Protein AF-A0A7C7QJ96-F1 (afdb_monomer)

Secondary structure (DSSP, 8-state):
-TTHHHHHHHHHHHHHHHHHHTSTTTS---TTEEEEEEEEEETTEEEEEEEEEETTEEEEEEEEES---BSTTHHHHHHHHHTTSBGGGHHHHHHHHHTSTT-B-TT--HHHHHHHH--TT-

Mean predicted aligned error: 9.48 Å

Foldseek 3Di:
DPPVVVVVVVVVVVVVVCVLVVDCVNVCPPPQKDWAWDWFQFQQWIWIWTFIAHPQATAQIDIDTDGDKPPPCLRVVLRVQRHGGRLVCNLVSQVVSVVDPGIDTPRDDSVRVCRRSDPPVD

Sequence (122 aa):
MQQRDKDEALQIKMDELKTLMMNDSWLYIRAGTKIVHEVHKARGGLIRADFEVREGRLGRVCLSGDFFYFPGKAVTRLESRLEGRPTEEAPTVLTQFYSEEGIEIPGIKVDDWMKVLDVRGR

pLDDT: mean 86.69, std 13.31, range [46.06, 97.5]

Structure (mmCIF, N/CA/C/O backbone):
data_AF-A0A7C7QJ96-F1
#
_entry.id   AF-A0A7C7QJ96-F1
#
loop_
_atom_site.group_PDB
_atom_site.id
_atom_site.type_symbol
_atom_site.label_atom_id
_atom_site.label_alt_id
_atom_site.label_comp_id
_atom_site.label_asym_id
_atom_site.label_entity_id
_atom_site.label_seq_id
_atom_site.pdbx_PDB_ins_code
_atom_site.Cartn_x
_atom_site.Cartn_y
_atom_site.Cartn_z
_atom_site.occupancy
_atom_site.B_iso_or_equiv
_atom_site.auth_seq_id
_atom_site.auth_comp_id
_atom_site.auth_asym_id
_atom_site.auth_atom_id
_atom_site.pdbx_PDB_model_num
ATOM 1 N N . MET A 1 1 ? 22.624 -25.664 -37.579 1.00 57.38 1 MET A N 1
ATOM 2 C CA . MET A 1 1 ? 22.781 -24.260 -38.021 1.00 57.38 1 MET A CA 1
ATOM 3 C C . MET A 1 1 ? 21.784 -23.314 -37.339 1.00 57.38 1 MET A C 1
ATOM 5 O O . MET A 1 1 ? 22.209 -22.266 -36.903 1.00 57.38 1 MET A O 1
ATOM 9 N N . GLN A 1 2 ? 20.524 -23.711 -37.100 1.00 59.56 2 GLN A N 1
ATOM 10 C CA . GLN A 1 2 ? 19.443 -22.816 -36.623 1.00 59.56 2 GLN A CA 1
ATOM 11 C C . GLN A 1 2 ? 19.524 -22.237 -35.187 1.00 59.56 2 GLN A C 1
ATOM 13 O O . GLN A 1 2 ? 18.740 -21.345 -34.877 1.00 59.56 2 GLN A O 1
ATOM 18 N N . GLN A 1 3 ? 20.381 -22.745 -34.292 1.00 57.19 3 GLN A N 1
ATOM 19 C CA . GLN A 1 3 ? 20.437 -22.267 -32.896 1.00 57.19 3 GLN A CA 1
ATOM 20 C C . GLN A 1 3 ? 21.376 -21.059 -32.732 1.00 57.19 3 GLN A C 1
ATOM 22 O O . GLN A 1 3 ? 21.006 -20.088 -32.087 1.00 57.19 3 GLN A O 1
ATOM 27 N N . ARG A 1 4 ? 22.546 -21.081 -33.388 1.00 60.06 4 ARG A N 1
ATOM 28 C CA . ARG A 1 4 ? 23.545 -19.998 -33.315 1.00 60.06 4 ARG A CA 1
ATOM 29 C C . ARG A 1 4 ? 23.028 -18.681 -33.894 1.00 60.06 4 ARG A C 1
ATOM 31 O O . ARG A 1 4 ? 23.217 -17.643 -33.278 1.00 60.06 4 ARG A O 1
ATOM 38 N N . ASP A 1 5 ? 22.295 -18.746 -35.004 1.00 68.12 5 ASP A N 1
ATOM 39 C CA . ASP A 1 5 ? 21.723 -17.555 -35.646 1.00 68.12 5 ASP A CA 1
ATOM 40 C C . ASP A 1 5 ? 20.665 -16.868 -34.758 1.00 68.12 5 ASP A C 1
ATOM 42 O O . ASP A 1 5 ? 20.506 -15.649 -34.789 1.00 68.12 5 ASP A O 1
ATOM 46 N N . LYS A 1 6 ? 19.940 -17.641 -33.934 1.00 68.75 6 LYS A N 1
ATOM 47 C CA . LYS A 1 6 ? 18.968 -17.099 -32.969 1.00 68.75 6 LYS A CA 1
ATOM 48 C C . LYS A 1 6 ? 19.658 -16.457 -31.770 1.00 68.75 6 LYS A C 1
ATOM 50 O O . LYS A 1 6 ? 19.178 -15.434 -31.290 1.00 68.75 6 LYS A O 1
ATOM 55 N N . ASP A 1 7 ? 20.766 -17.038 -31.319 1.00 79.00 7 ASP A N 1
ATOM 56 C CA . ASP A 1 7 ? 21.560 -16.501 -30.214 1.00 79.00 7 ASP A CA 1
ATOM 57 C C . ASP A 1 7 ? 22.227 -15.173 -30.620 1.00 79.00 7 ASP A C 1
ATOM 59 O O . ASP A 1 7 ? 22.203 -14.214 -29.852 1.00 79.00 7 ASP A O 1
ATOM 63 N N . GLU A 1 8 ? 22.721 -15.064 -31.858 1.00 82.56 8 GLU A N 1
ATOM 64 C CA . GLU A 1 8 ? 23.252 -13.807 -32.405 1.00 82.56 8 GLU A CA 1
ATOM 65 C C . GLU A 1 8 ? 22.169 -12.734 -32.555 1.00 82.56 8 GLU A C 1
ATOM 67 O O . GLU A 1 8 ? 22.361 -11.595 -32.130 1.00 82.56 8 GLU A O 1
ATOM 72 N N . ALA A 1 9 ? 20.998 -13.091 -33.092 1.00 83.62 9 ALA A N 1
ATOM 73 C CA . ALA A 1 9 ? 19.878 -12.158 -33.206 1.00 83.62 9 ALA A CA 1
ATOM 74 C C . ALA A 1 9 ? 19.393 -11.660 -31.832 1.00 83.62 9 ALA A C 1
ATOM 76 O O . ALA A 1 9 ? 19.041 -10.486 -31.680 1.00 83.62 9 ALA A O 1
ATOM 77 N N . LEU A 1 10 ? 19.395 -12.535 -30.821 1.00 83.62 10 LEU A N 1
ATOM 78 C CA . LEU A 1 10 ? 19.050 -12.173 -29.450 1.00 83.62 10 LEU A CA 1
ATOM 79 C C . LEU A 1 10 ? 20.088 -11.216 -28.859 1.00 83.62 10 LEU A C 1
ATOM 81 O O . LEU A 1 10 ? 19.708 -10.207 -28.269 1.00 83.62 10 LEU A O 1
ATOM 85 N N . GLN A 1 11 ? 21.376 -11.491 -29.068 1.00 84.19 11 GLN A N 1
ATOM 86 C CA . GLN A 1 11 ? 22.463 -10.653 -28.573 1.00 84.19 11 GLN A CA 1
ATOM 87 C C . GLN A 1 11 ? 22.408 -9.243 -29.174 1.00 84.19 11 GLN A C 1
ATOM 89 O O . GLN A 1 11 ? 22.477 -8.261 -28.438 1.00 84.19 11 GLN A O 1
ATOM 94 N N . ILE A 1 12 ? 22.160 -9.139 -30.484 1.00 89.81 12 ILE A N 1
ATOM 95 C CA . ILE A 1 12 ? 21.959 -7.857 -31.175 1.00 89.81 12 ILE A CA 1
ATOM 96 C C . ILE A 1 12 ? 20.783 -7.094 -30.554 1.00 89.81 12 ILE A C 1
ATOM 98 O O . ILE A 1 12 ? 20.901 -5.909 -30.245 1.00 89.81 12 ILE A O 1
ATOM 102 N N . LYS A 1 13 ? 19.657 -7.774 -30.303 1.00 84.94 13 LYS A N 1
ATOM 103 C CA . LYS A 1 13 ? 18.481 -7.131 -29.704 1.00 84.94 13 LYS A CA 1
ATOM 104 C C . LYS A 1 13 ? 18.731 -6.670 -28.269 1.00 84.94 13 LYS A C 1
ATOM 106 O O . LYS A 1 13 ? 18.238 -5.614 -27.875 1.00 84.94 13 LYS A O 1
ATOM 111 N N . MET A 1 14 ? 19.483 -7.447 -27.491 1.00 85.25 14 MET A N 1
ATOM 112 C CA . MET A 1 14 ? 19.872 -7.084 -26.129 1.00 85.25 14 MET A CA 1
ATOM 113 C C . MET A 1 14 ? 20.789 -5.862 -26.118 1.00 85.25 14 M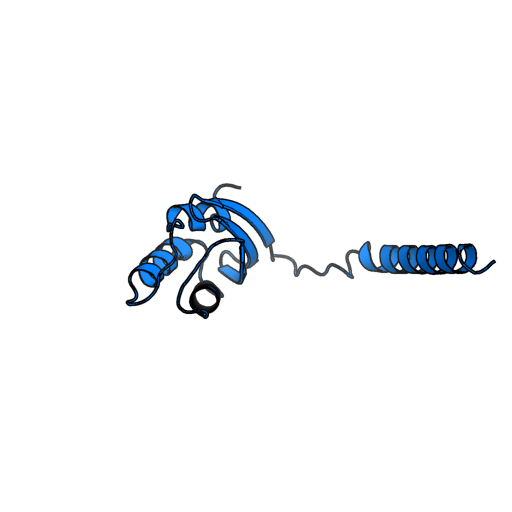ET A C 1
ATOM 115 O O . MET A 1 14 ? 20.589 -4.982 -25.284 1.00 85.25 14 MET A O 1
ATOM 119 N N . ASP A 1 15 ? 21.734 -5.761 -27.053 1.00 86.94 15 ASP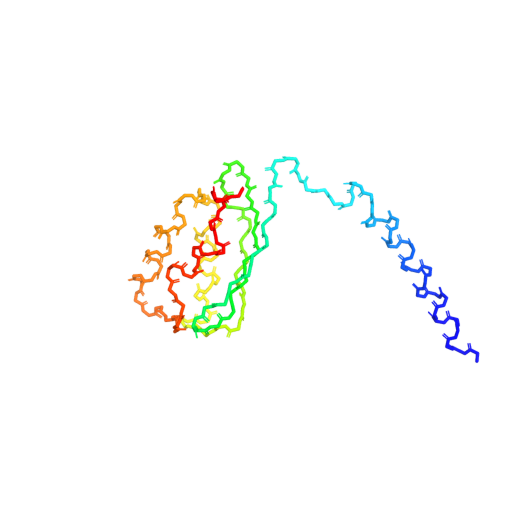 A N 1
ATOM 120 C CA . ASP A 1 15 ? 22.632 -4.609 -27.154 1.00 86.94 15 ASP A CA 1
ATOM 121 C C . ASP A 1 15 ? 21.895 -3.342 -27.619 1.00 86.94 15 ASP A C 1
ATOM 123 O O . ASP A 1 15 ? 22.072 -2.278 -27.024 1.00 86.94 15 ASP A O 1
ATOM 127 N N . GLU A 1 16 ? 20.980 -3.455 -28.588 1.00 85.31 16 GLU A N 1
ATOM 128 C CA . GLU A 1 16 ? 20.086 -2.356 -28.984 1.00 85.31 16 GLU A CA 1
ATOM 129 C C . GLU A 1 16 ? 19.244 -1.851 -27.802 1.00 85.31 16 GLU A C 1
ATOM 131 O O . GLU A 1 16 ? 19.162 -0.646 -27.542 1.00 85.31 16 GLU A O 1
ATOM 136 N N . LEU A 1 17 ? 18.622 -2.778 -27.064 1.00 81.88 17 LEU A N 1
ATOM 137 C CA . LEU A 1 17 ? 17.820 -2.454 -25.888 1.00 81.88 17 LEU A CA 1
ATOM 138 C C . LEU A 1 17 ? 18.673 -1.858 -24.779 1.00 81.88 17 LEU A C 1
ATOM 140 O O . LEU A 1 17 ? 18.224 -0.925 -24.130 1.00 81.88 17 LEU A O 1
ATOM 144 N N . LYS A 1 18 ? 19.901 -2.332 -24.577 1.00 79.88 18 LYS A N 1
ATOM 145 C CA . LYS A 1 18 ? 20.829 -1.780 -23.591 1.00 79.88 18 LYS A CA 1
ATOM 146 C C . LYS A 1 18 ? 21.156 -0.321 -23.895 1.00 79.88 18 LYS A C 1
ATOM 148 O O . LYS A 1 18 ? 21.118 0.506 -22.992 1.00 79.88 18 LYS A O 1
ATOM 153 N N . THR A 1 19 ? 21.424 0.028 -25.151 1.00 78.38 19 THR A N 1
ATOM 154 C CA . THR A 1 19 ? 21.689 1.422 -25.538 1.00 78.38 19 THR A CA 1
ATOM 155 C C . THR A 1 19 ? 20.473 2.319 -25.320 1.00 78.38 19 THR A C 1
ATOM 157 O O . THR A 1 19 ? 20.618 3.451 -24.859 1.00 78.38 19 THR A O 1
ATOM 160 N N . LEU A 1 20 ? 19.271 1.809 -25.594 1.00 72.81 20 LEU A N 1
ATOM 161 C CA . LEU A 1 20 ? 18.028 2.520 -25.303 1.00 72.81 20 LEU A CA 1
ATOM 162 C C . LEU A 1 20 ? 17.803 2.645 -23.789 1.00 72.81 20 LEU A C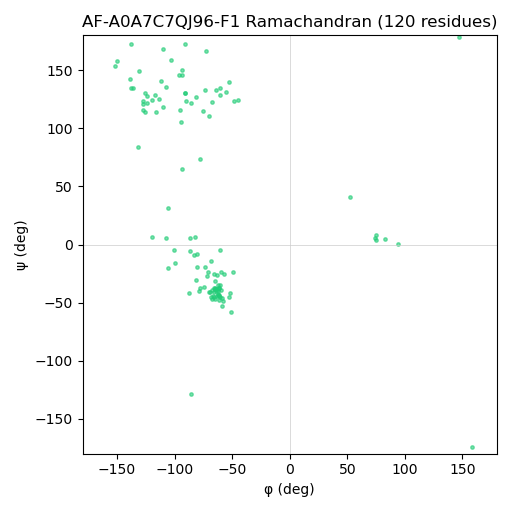 1
ATOM 164 O O . LEU A 1 20 ? 17.544 3.739 -23.311 1.00 72.81 20 LEU A O 1
ATOM 168 N N . MET A 1 21 ? 17.964 1.555 -23.034 1.00 69.56 21 MET A N 1
ATOM 169 C CA . MET A 1 21 ? 17.640 1.419 -21.608 1.00 69.56 21 MET A CA 1
ATOM 170 C C . MET A 1 21 ? 18.757 1.857 -20.643 1.00 69.56 21 MET A C 1
ATOM 172 O O . MET A 1 21 ? 18.648 1.677 -19.431 1.00 69.56 21 MET A O 1
ATOM 176 N N . MET A 1 22 ? 19.854 2.417 -21.142 1.00 68.75 22 MET A N 1
ATOM 177 C CA . MET A 1 22 ? 20.927 2.976 -20.306 1.00 68.75 22 MET A CA 1
ATOM 178 C C . MET A 1 22 ? 21.151 4.471 -20.553 1.00 68.75 22 MET A C 1
ATOM 180 O O . MET A 1 22 ? 22.081 5.045 -19.998 1.00 68.75 22 MET A O 1
ATOM 184 N N . ASN A 1 23 ? 20.307 5.116 -21.363 1.00 67.94 23 ASN A N 1
ATOM 185 C CA . ASN A 1 23 ? 20.324 6.566 -21.547 1.00 67.94 23 ASN A CA 1
ATOM 186 C C . ASN A 1 23 ? 19.377 7.247 -20.543 1.00 67.94 23 ASN A C 1
ATOM 188 O O . ASN A 1 23 ? 18.204 6.896 -20.494 1.00 67.94 23 ASN A O 1
ATOM 192 N N . ASP A 1 24 ? 19.824 8.279 -19.826 1.00 54.16 24 ASP A N 1
ATOM 193 C CA . ASP A 1 24 ? 18.998 9.081 -18.899 1.00 54.16 24 ASP A CA 1
ATOM 194 C C . ASP A 1 24 ? 17.662 9.569 -19.503 1.00 54.16 24 ASP A C 1
ATOM 196 O O . ASP A 1 24 ? 16.690 9.802 -18.790 1.00 54.16 24 ASP A O 1
ATOM 200 N N . SER A 1 25 ? 17.582 9.676 -20.833 1.00 54.69 25 SER A N 1
ATOM 201 C CA . SER A 1 25 ? 16.359 10.050 -21.558 1.00 54.69 25 SER A CA 1
ATOM 202 C C . SER A 1 25 ? 15.273 8.959 -21.576 1.00 54.69 25 SER A C 1
ATOM 204 O O . SER A 1 25 ? 14.096 9.287 -21.712 1.00 54.69 25 SER A O 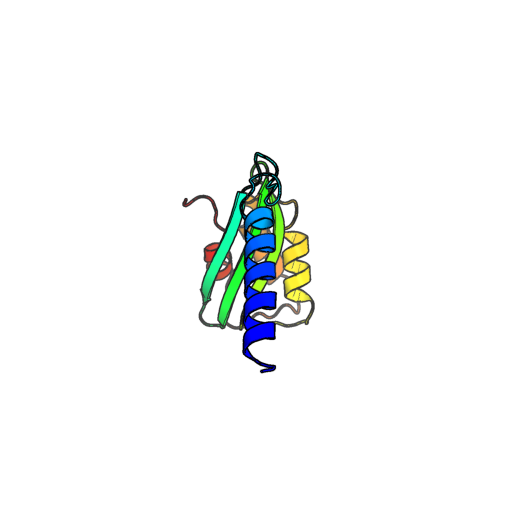1
ATOM 206 N N . TRP A 1 26 ? 15.636 7.674 -21.472 1.00 57.72 26 TRP A N 1
ATOM 207 C CA . TRP A 1 26 ? 14.680 6.551 -21.465 1.00 57.72 26 TRP A CA 1
ATOM 208 C C . TRP A 1 26 ? 14.026 6.387 -20.093 1.00 57.72 26 TRP A C 1
ATOM 210 O O . TRP A 1 26 ? 12.823 6.150 -19.993 1.00 57.72 26 TRP A O 1
ATOM 220 N N . LEU A 1 27 ? 14.823 6.556 -19.034 1.00 53.91 27 LEU A N 1
ATOM 221 C CA . LEU A 1 27 ? 14.376 6.531 -17.651 1.00 53.91 27 LEU A CA 1
ATOM 222 C C . LEU A 1 27 ? 14.078 7.964 -17.221 1.00 53.91 27 LEU A C 1
ATOM 224 O O . LEU A 1 27 ? 14.737 8.532 -16.354 1.00 53.91 27 LEU A O 1
ATOM 228 N N . TYR A 1 28 ? 13.067 8.563 -17.847 1.00 52.28 28 TYR A N 1
ATOM 229 C CA . TYR A 1 28 ? 12.642 9.912 -17.503 1.00 52.28 28 TYR A CA 1
ATOM 230 C C . TYR A 1 28 ? 11.800 9.893 -16.221 1.00 52.28 28 TYR A C 1
ATOM 232 O O . TYR A 1 28 ? 10.576 10.046 -16.235 1.00 52.28 28 TYR A O 1
ATOM 240 N N . ILE A 1 29 ? 12.453 9.695 -15.077 1.00 58.03 29 ILE A N 1
ATOM 241 C CA . ILE A 1 29 ? 11.848 10.029 -13.791 1.00 58.03 29 ILE A CA 1
ATOM 242 C C . ILE A 1 29 ? 11.803 11.556 -13.752 1.00 58.03 29 ILE A C 1
ATOM 244 O O . ILE A 1 29 ? 12.844 12.207 -13.698 1.00 58.03 29 ILE A O 1
ATOM 248 N N . ARG A 1 30 ? 10.601 12.148 -13.830 1.00 59.59 30 ARG A N 1
ATOM 249 C CA . ARG A 1 30 ? 10.439 13.606 -13.691 1.00 59.59 30 ARG A CA 1
ATOM 250 C C . ARG A 1 30 ? 11.213 14.064 -12.456 1.00 59.59 30 ARG A C 1
ATOM 252 O O . ARG A 1 30 ? 10.941 13.553 -11.366 1.00 59.59 30 ARG A O 1
ATOM 259 N N . ALA A 1 31 ? 12.140 15.008 -12.630 1.00 60.62 31 ALA A N 1
ATOM 260 C CA . ALA A 1 31 ? 12.911 15.589 -11.535 1.00 60.62 31 ALA A CA 1
ATOM 261 C C . ALA A 1 31 ? 11.974 15.931 -10.359 1.00 60.62 31 ALA A C 1
ATOM 263 O O . ALA A 1 31 ? 10.953 16.589 -10.554 1.00 60.62 31 ALA A O 1
ATOM 264 N N . GLY A 1 32 ? 12.271 15.402 -9.168 1.00 68.00 32 GLY A N 1
ATOM 265 C CA . GLY A 1 32 ? 11.422 15.542 -7.975 1.00 68.00 32 GLY A CA 1
ATOM 266 C C . GLY A 1 32 ? 10.422 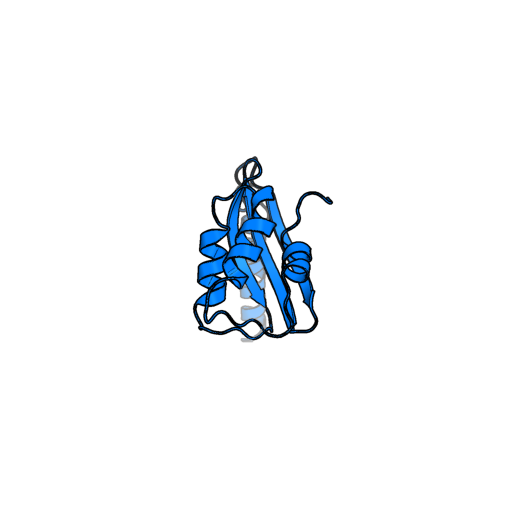14.403 -7.717 1.00 68.00 32 GLY A C 1
ATOM 267 O O . GLY A 1 32 ? 9.703 14.452 -6.721 1.00 68.00 32 GLY A O 1
ATOM 268 N N . THR A 1 33 ? 10.378 13.365 -8.560 1.00 80.44 33 THR A N 1
ATOM 269 C CA . THR A 1 33 ? 9.624 12.129 -8.282 1.00 80.44 33 THR A CA 1
ATOM 270 C C . THR A 1 33 ? 10.549 11.074 -7.679 1.00 80.44 33 THR A C 1
ATOM 272 O O . THR A 1 33 ? 11.461 10.602 -8.350 1.00 80.44 33 THR A O 1
ATOM 275 N N . LYS A 1 34 ? 10.308 10.666 -6.432 1.00 84.44 34 LYS A N 1
ATOM 276 C CA . LYS A 1 34 ? 10.962 9.501 -5.816 1.00 84.44 34 LYS A CA 1
ATOM 277 C C . LYS A 1 34 ? 10.111 8.267 -6.106 1.00 84.44 34 LYS A C 1
ATOM 279 O O . LYS A 1 34 ? 8.932 8.262 -5.775 1.00 84.44 34 LYS A O 1
ATOM 284 N N . ILE A 1 35 ? 10.681 7.239 -6.726 1.00 87.75 35 ILE A N 1
ATOM 285 C CA . ILE A 1 35 ? 10.028 5.928 -6.843 1.00 87.75 35 ILE A CA 1
ATOM 286 C C . ILE A 1 35 ? 10.459 5.091 -5.641 1.00 87.75 35 ILE A C 1
ATOM 288 O O . ILE A 1 35 ? 11.647 5.024 -5.329 1.00 87.75 35 ILE A O 1
ATOM 292 N N . VAL A 1 36 ? 9.495 4.493 -4.952 1.00 89.56 36 VAL A N 1
ATOM 293 C CA . VAL A 1 36 ? 9.695 3.669 -3.763 1.00 89.56 36 VAL A CA 1
ATOM 294 C C . VAL A 1 36 ? 9.233 2.253 -4.076 1.00 89.56 36 VAL A C 1
ATOM 296 O O . VAL A 1 36 ? 8.122 2.054 -4.563 1.00 89.56 36 VAL A O 1
ATOM 299 N N . HIS A 1 37 ? 10.107 1.289 -3.797 1.00 92.81 37 HIS A N 1
ATOM 300 C CA . HIS A 1 37 ? 9.836 -0.138 -3.896 1.00 92.81 37 HIS A CA 1
ATOM 301 C C . HIS A 1 37 ? 10.166 -0.776 -2.553 1.00 92.81 37 HIS A C 1
ATOM 303 O O . HIS A 1 37 ? 11.329 -0.800 -2.157 1.00 92.81 37 HIS A O 1
ATOM 309 N N . GLU A 1 38 ? 9.159 -1.290 -1.858 1.00 93.06 38 GLU A N 1
ATOM 310 C CA . GLU A 1 38 ? 9.325 -1.908 -0.546 1.00 93.06 38 GLU A CA 1
ATOM 311 C C . GLU A 1 38 ? 8.642 -3.257 -0.468 1.00 93.06 38 GLU A C 1
ATOM 313 O O . GLU A 1 38 ? 7.606 -3.499 -1.090 1.00 93.06 38 GLU A O 1
ATOM 318 N N . VAL A 1 39 ? 9.221 -4.129 0.351 1.00 94.56 39 VAL A N 1
ATOM 319 C CA . VAL A 1 39 ? 8.700 -5.463 0.608 1.00 94.56 39 VAL A CA 1
ATOM 320 C C . VAL A 1 39 ? 8.775 -5.744 2.104 1.00 94.56 39 VAL A C 1
ATOM 322 O O . VAL A 1 39 ? 9.801 -5.509 2.738 1.00 94.56 39 VAL A O 1
ATOM 325 N N . HIS A 1 40 ? 7.699 -6.284 2.668 1.00 96.44 40 HIS A N 1
ATOM 326 C CA . HIS A 1 40 ? 7.608 -6.656 4.079 1.00 96.44 40 HIS A CA 1
ATOM 327 C C . HIS A 1 40 ? 6.919 -8.010 4.235 1.00 96.44 40 HIS A C 1
ATOM 329 O O . HIS A 1 40 ? 5.886 -8.259 3.615 1.00 96.44 40 HIS A O 1
ATOM 335 N N . LYS A 1 41 ? 7.464 -8.897 5.076 1.00 97.12 41 LYS A N 1
ATOM 336 C CA . LYS A 1 41 ? 6.817 -10.173 5.416 1.00 97.12 41 LYS A CA 1
ATOM 337 C C . LYS A 1 41 ? 6.020 -10.002 6.706 1.00 97.12 41 LYS A C 1
ATOM 339 O O . LYS A 1 41 ? 6.583 -9.961 7.797 1.00 97.12 41 LYS A O 1
ATOM 344 N N . ALA A 1 42 ? 4.705 -9.933 6.564 1.00 96.75 42 ALA A N 1
ATOM 345 C CA . ALA A 1 42 ? 3.757 -9.940 7.663 1.00 96.75 42 ALA A CA 1
ATOM 346 C C . ALA A 1 42 ? 3.320 -11.374 7.999 1.00 96.75 42 ALA A C 1
ATOM 348 O O . ALA A 1 42 ? 3.612 -12.336 7.281 1.00 96.75 42 ALA A O 1
ATOM 349 N N . ARG A 1 43 ? 2.566 -11.528 9.092 1.00 95.56 43 ARG A N 1
ATOM 350 C CA . ARG A 1 43 ? 2.037 -12.837 9.510 1.00 95.56 43 ARG A CA 1
ATOM 351 C C . ARG A 1 43 ? 1.077 -13.436 8.475 1.00 95.56 43 ARG A C 1
ATOM 353 O O . ARG A 1 43 ? 1.032 -14.653 8.333 1.00 95.56 43 ARG A O 1
ATOM 360 N N . GLY A 1 44 ? 0.306 -12.592 7.791 1.00 93.94 44 GLY A N 1
ATOM 361 C CA . GLY A 1 44 ? -0.681 -12.985 6.781 1.00 93.94 44 GLY A CA 1
ATOM 362 C C . GLY A 1 44 ? -0.130 -13.157 5.366 1.00 93.94 44 GLY A C 1
ATOM 363 O O . GLY A 1 44 ? -0.878 -13.579 4.492 1.00 93.94 44 GLY A O 1
ATOM 364 N N . GLY A 1 45 ? 1.144 -12.827 5.131 1.00 95.94 45 GLY A N 1
ATOM 365 C CA . GLY A 1 45 ? 1.753 -12.868 3.804 1.00 95.94 45 GLY A CA 1
ATOM 366 C C . GLY A 1 45 ? 2.823 -11.797 3.587 1.00 95.94 45 GLY A C 1
ATOM 367 O O . GLY A 1 45 ? 3.146 -10.998 4.461 1.00 95.94 45 GLY A O 1
ATOM 368 N N . LEU A 1 46 ? 3.415 -11.821 2.405 1.00 97.38 46 LEU A N 1
ATOM 369 C CA . LEU A 1 46 ? 4.349 -10.871 1.838 1.00 97.38 46 LEU A CA 1
ATOM 370 C C . LEU A 1 46 ? 3.549 -9.709 1.270 1.00 97.38 46 LEU A C 1
ATOM 372 O O . LEU A 1 46 ? 2.667 -9.925 0.447 1.00 97.38 46 LEU A O 1
ATOM 376 N N . ILE A 1 47 ? 3.901 -8.501 1.672 1.00 97.50 47 ILE A N 1
ATOM 377 C CA . ILE A 1 47 ? 3.378 -7.250 1.147 1.00 97.50 47 ILE A CA 1
ATOM 378 C C . ILE A 1 47 ? 4.479 -6.622 0.307 1.00 97.50 47 ILE A C 1
ATOM 380 O O . ILE A 1 47 ? 5.628 -6.557 0.738 1.00 97.50 47 ILE A O 1
ATOM 384 N N . ARG A 1 48 ? 4.122 -6.130 -0.869 1.00 97.12 48 ARG A N 1
ATOM 385 C CA . ARG A 1 48 ? 4.972 -5.347 -1.750 1.00 97.12 48 ARG A CA 1
ATOM 386 C C . ARG A 1 48 ? 4.261 -4.042 -2.077 1.00 97.12 48 ARG A C 1
ATOM 388 O O . ARG A 1 48 ? 3.102 -4.065 -2.484 1.00 97.12 48 ARG A O 1
ATOM 395 N N . ALA A 1 49 ? 4.961 -2.928 -1.916 1.00 96.38 49 ALA A N 1
ATOM 396 C CA . ALA A 1 49 ? 4.477 -1.605 -2.272 1.00 96.38 49 ALA A CA 1
ATOM 397 C C . ALA A 1 49 ? 5.394 -0.981 -3.323 1.00 96.38 49 ALA A C 1
ATOM 399 O O . ALA A 1 49 ? 6.596 -0.840 -3.109 1.00 96.38 49 ALA A O 1
ATOM 400 N N . ASP A 1 50 ? 4.798 -0.594 -4.441 1.00 95.06 50 ASP A N 1
ATOM 401 C CA . ASP A 1 50 ? 5.413 0.177 -5.511 1.00 95.06 50 ASP A CA 1
ATOM 402 C C . ASP A 1 50 ? 4.684 1.511 -5.601 1.00 95.06 50 ASP A C 1
ATOM 404 O O . ASP A 1 50 ? 3.498 1.539 -5.939 1.00 95.06 50 ASP A O 1
ATOM 408 N N . PHE A 1 51 ? 5.350 2.622 -5.295 1.00 94.12 51 PHE A N 1
ATOM 409 C CA . PHE A 1 51 ? 4.692 3.920 -5.380 1.00 94.12 51 PHE A CA 1
ATOM 410 C C . PHE A 1 51 ? 5.613 5.082 -5.709 1.00 94.12 51 PHE A C 1
ATOM 412 O O . PHE A 1 51 ? 6.822 5.055 -5.501 1.00 94.12 51 PHE A O 1
ATOM 419 N N . GLU A 1 52 ? 5.007 6.139 -6.233 1.00 92.69 52 GLU A N 1
ATOM 420 C CA . GLU A 1 52 ? 5.679 7.407 -6.482 1.00 92.69 52 GLU A CA 1
ATOM 421 C C . GLU A 1 52 ? 5.489 8.342 -5.282 1.00 92.69 52 GLU A C 1
ATOM 423 O O . GLU A 1 52 ? 4.424 8.372 -4.670 1.00 92.69 52 GLU A O 1
ATOM 428 N N . VAL A 1 53 ? 6.484 9.169 -4.979 1.00 90.94 53 VAL A N 1
ATOM 429 C CA . VAL A 1 53 ? 6.365 10.297 -4.055 1.00 90.94 53 VAL A CA 1
ATOM 430 C C . VAL A 1 53 ? 6.779 11.563 -4.786 1.00 90.94 53 VAL A C 1
ATOM 432 O O . VAL A 1 53 ? 7.899 11.662 -5.288 1.00 90.94 53 VAL A O 1
ATOM 435 N N . ARG A 1 54 ? 5.871 12.536 -4.845 1.00 89.62 54 ARG A N 1
ATOM 436 C CA . ARG A 1 54 ? 6.089 13.857 -5.448 1.00 89.62 54 ARG A CA 1
ATOM 437 C C . ARG A 1 54 ? 5.698 14.911 -4.430 1.00 89.62 54 ARG A C 1
ATOM 439 O O . ARG A 1 54 ? 4.565 14.895 -3.964 1.00 89.62 54 ARG A O 1
ATOM 446 N N . GLU A 1 55 ? 6.636 15.779 -4.055 1.00 87.88 55 GLU A N 1
ATOM 447 C CA . GLU A 1 55 ? 6.381 16.875 -3.100 1.00 87.88 55 GLU A CA 1
ATOM 448 C C . GLU A 1 55 ? 5.724 16.390 -1.786 1.00 87.88 55 GLU A C 1
ATOM 450 O O . GLU A 1 55 ? 4.788 16.992 -1.270 1.00 87.88 55 GLU A O 1
ATOM 455 N N . GLY A 1 56 ? 6.172 15.238 -1.265 1.00 88.00 56 GLY A N 1
ATOM 456 C CA . GLY A 1 56 ? 5.630 14.641 -0.034 1.00 88.00 56 GLY A CA 1
ATOM 457 C C . GLY A 1 56 ? 4.260 13.966 -0.182 1.00 88.00 56 GLY A C 1
ATOM 458 O O . GLY A 1 56 ? 3.667 13.556 0.814 1.00 88.00 56 GLY A O 1
ATOM 459 N N . ARG A 1 57 ? 3.745 13.822 -1.407 1.00 93.06 57 ARG A N 1
ATOM 460 C CA . ARG A 1 57 ? 2.457 13.184 -1.707 1.00 93.06 57 ARG A CA 1
ATOM 461 C C . ARG A 1 57 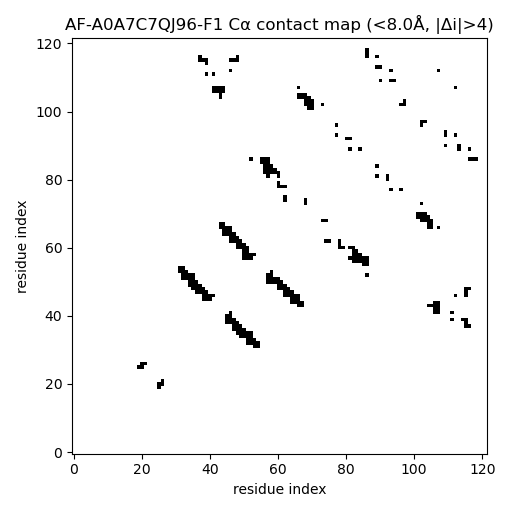? 2.658 11.868 -2.442 1.00 93.06 57 ARG A C 1
ATOM 463 O O . ARG A 1 57 ? 3.520 11.771 -3.314 1.00 93.06 57 ARG A O 1
ATOM 470 N N . LEU A 1 58 ? 1.844 10.876 -2.102 1.00 93.62 58 LEU A N 1
ATOM 471 C CA . LEU A 1 58 ? 1.770 9.593 -2.789 1.00 93.62 58 LEU A CA 1
ATOM 472 C C . LEU A 1 58 ? 1.201 9.826 -4.194 1.00 93.62 58 LEU A C 1
ATOM 474 O O . LEU A 1 58 ? 0.134 10.412 -4.349 1.00 93.62 58 LEU A O 1
ATOM 478 N N . GLY A 1 59 ? 1.944 9.435 -5.222 1.00 93.69 59 GLY A N 1
ATOM 479 C CA . GLY A 1 59 ? 1.505 9.441 -6.613 1.00 93.69 59 GLY A CA 1
ATOM 480 C C . GLY A 1 59 ? 0.764 8.150 -6.926 1.00 93.69 59 GLY A C 1
ATOM 481 O O . GLY A 1 59 ? -0.148 7.789 -6.192 1.00 93.69 59 GLY A O 1
ATOM 482 N N . ARG A 1 60 ? 1.158 7.453 -7.998 1.00 94.56 60 ARG A N 1
ATOM 483 C CA . ARG A 1 60 ? 0.624 6.114 -8.282 1.00 94.56 60 ARG A CA 1
ATOM 484 C C . ARG A 1 60 ? 1.030 5.151 -7.167 1.00 94.56 60 ARG A C 1
ATOM 486 O O . ARG A 1 60 ? 2.210 5.133 -6.824 1.00 94.56 60 ARG A O 1
ATOM 493 N N . VAL A 1 61 ? 0.094 4.362 -6.645 1.00 96.62 61 VAL A N 1
ATOM 494 C CA . VAL A 1 61 ? 0.337 3.368 -5.587 1.00 96.62 61 VAL A CA 1
ATOM 495 C C . VAL A 1 61 ? -0.115 1.995 -6.073 1.00 96.62 61 VAL A C 1
ATOM 497 O O . VAL A 1 61 ? -1.244 1.830 -6.517 1.00 96.62 61 VAL A O 1
ATOM 500 N N . CYS A 1 62 ? 0.764 1.004 -5.975 1.00 97.12 62 CYS A N 1
ATOM 501 C CA . CYS A 1 62 ? 0.486 -0.391 -6.287 1.00 97.12 62 CYS A CA 1
ATOM 502 C C . CYS A 1 62 ? 0.894 -1.255 -5.090 1.00 97.12 62 CYS A C 1
ATOM 504 O O . CYS A 1 62 ? 2.064 -1.314 -4.708 1.00 97.12 62 CYS A O 1
ATOM 506 N N . LEU A 1 63 ? -0.091 -1.901 -4.478 1.00 96.75 63 LEU A N 1
ATOM 507 C CA . LEU A 1 63 ? 0.031 -2.798 -3.343 1.00 96.75 63 LEU A CA 1
ATOM 508 C C . LEU A 1 63 ? -0.250 -4.218 -3.831 1.00 96.75 63 LEU A C 1
ATOM 510 O O . LEU A 1 63 ? -1.333 -4.551 -4.304 1.00 96.75 63 LEU A O 1
ATOM 514 N N . SER A 1 64 ? 0.741 -5.086 -3.705 1.00 95.44 64 SER A N 1
ATOM 515 C CA . SER A 1 64 ? 0.674 -6.470 -4.172 1.00 95.44 64 SER A CA 1
ATOM 516 C C . SER A 1 64 ? 1.295 -7.411 -3.149 1.00 95.44 64 SER A C 1
ATOM 518 O O . SER A 1 64 ? 1.852 -6.966 -2.147 1.00 95.44 64 SER A O 1
ATOM 520 N N . GLY A 1 65 ? 1.175 -8.722 -3.349 1.00 94.69 65 GLY A N 1
ATOM 521 C CA . GLY A 1 65 ? 1.683 -9.675 -2.372 1.00 94.69 65 GLY A CA 1
ATOM 522 C C . GLY A 1 65 ? 1.048 -11.055 -2.435 1.00 94.69 65 GLY A C 1
ATOM 523 O O . GLY A 1 65 ? 0.230 -11.330 -3.310 1.00 94.69 65 GLY A O 1
ATOM 524 N N . ASP A 1 66 ? 1.424 -11.901 -1.475 1.00 95.94 66 ASP A N 1
ATOM 525 C CA . ASP A 1 66 ? 0.891 -13.261 -1.285 1.00 95.94 66 ASP A CA 1
ATOM 526 C C . ASP A 1 66 ? -0.074 -13.367 -0.082 1.00 95.94 66 ASP A C 1
ATOM 528 O O . ASP A 1 66 ? -0.165 -14.406 0.567 1.00 95.94 66 ASP A O 1
ATOM 532 N N . PHE A 1 67 ? -0.806 -12.290 0.225 1.00 94.75 67 PHE A N 1
ATOM 533 C CA . PHE A 1 67 ? -1.802 -12.244 1.302 1.00 94.75 67 PHE A CA 1
ATOM 534 C C . PHE A 1 67 ? -3.239 -12.327 0.769 1.00 94.75 67 PHE A C 1
ATOM 536 O O . PHE A 1 67 ? -3.529 -12.004 -0.384 1.00 94.75 67 PHE A O 1
ATOM 543 N N . PHE A 1 68 ? -4.161 -12.731 1.640 1.00 94.62 68 PHE A N 1
ATOM 544 C CA . PHE A 1 68 ? -5.583 -12.830 1.321 1.00 94.62 68 PHE A CA 1
ATOM 545 C C . PHE A 1 68 ? -6.337 -11.576 1.757 1.00 94.62 68 PHE A C 1
ATOM 547 O O . PHE A 1 68 ? -6.022 -10.974 2.784 1.00 94.62 68 PHE A O 1
ATOM 554 N N . TYR A 1 69 ? -7.360 -11.203 0.991 1.00 94.31 69 TYR A N 1
ATOM 555 C CA . TYR A 1 69 ? -8.271 -10.124 1.348 1.00 94.31 69 TYR A CA 1
ATOM 556 C C . TYR A 1 69 ? -9.660 -10.327 0.742 1.00 94.31 69 TYR A C 1
ATOM 558 O O . TYR A 1 69 ? -9.820 -10.943 -0.314 1.00 94.31 69 TYR A O 1
ATOM 566 N N . PHE A 1 70 ? -10.663 -9.758 1.397 1.00 92.44 70 PHE A N 1
ATOM 567 C CA . PHE A 1 70 ? -12.037 -9.699 0.923 1.00 92.44 70 PHE A CA 1
ATOM 568 C C . PHE A 1 70 ? -12.622 -8.309 1.218 1.00 92.44 70 PHE A C 1
ATOM 570 O O . PHE A 1 70 ? -12.307 -7.735 2.261 1.00 92.44 70 PHE A O 1
ATOM 577 N N . PRO A 1 71 ? -13.447 -7.733 0.322 1.00 93.81 71 PRO A N 1
ATOM 578 C CA . PRO A 1 71 ? -13.812 -8.204 -1.019 1.00 93.81 71 PRO A CA 1
ATOM 579 C C . PRO A 1 71 ? -12.663 -8.052 -2.030 1.00 93.81 71 PRO A C 1
ATOM 581 O O . PRO A 1 71 ? -11.723 -7.299 -1.803 1.00 93.81 71 PRO A O 1
ATOM 584 N N . GLY A 1 72 ? -12.755 -8.691 -3.202 1.00 91.12 72 GLY A N 1
ATOM 585 C CA . GLY A 1 72 ? -11.681 -8.705 -4.219 1.00 91.12 72 GLY A CA 1
ATOM 586 C C . GLY A 1 72 ? -11.252 -7.341 -4.794 1.00 91.12 72 GLY A C 1
ATOM 587 O O . GLY A 1 72 ? -10.298 -7.278 -5.556 1.00 91.12 72 GLY A O 1
ATOM 588 N N . LYS A 1 73 ? -11.924 -6.241 -4.428 1.00 92.69 73 LYS A N 1
ATOM 589 C CA . LYS A 1 73 ? -11.534 -4.858 -4.769 1.00 92.69 73 LYS A CA 1
ATOM 590 C C . LYS A 1 73 ? -10.982 -4.068 -3.576 1.00 92.69 73 LYS A C 1
ATOM 592 O O . LYS A 1 73 ? -10.778 -2.864 -3.700 1.00 92.69 73 LYS A O 1
ATOM 597 N N . ALA A 1 74 ? -10.794 -4.701 -2.417 1.00 94.31 74 ALA A N 1
ATOM 598 C CA . ALA A 1 74 ? -10.367 -4.037 -1.188 1.00 94.31 74 ALA A CA 1
ATOM 599 C C . ALA A 1 74 ? -9.018 -3.333 -1.380 1.00 94.31 74 ALA A C 1
ATOM 601 O O . ALA A 1 74 ? -8.928 -2.127 -1.167 1.00 94.31 74 ALA A O 1
ATOM 602 N N . VAL A 1 75 ? -8.006 -4.053 -1.872 1.00 94.81 75 VAL A N 1
ATOM 603 C CA . VAL A 1 75 ? -6.664 -3.490 -2.086 1.00 94.81 75 VAL A CA 1
ATOM 604 C C . VAL A 1 75 ? -6.685 -2.369 -3.123 1.00 94.81 75 VAL A C 1
ATOM 606 O O . VAL A 1 75 ? -6.175 -1.293 -2.843 1.00 94.81 75 VAL A O 1
ATOM 609 N N . THR A 1 76 ? -7.382 -2.542 -4.249 1.00 95.44 76 THR A N 1
ATOM 610 C CA . THR A 1 76 ? -7.515 -1.470 -5.251 1.00 95.44 76 THR A CA 1
ATOM 611 C C . THR A 1 76 ? -8.211 -0.224 -4.699 1.00 95.44 76 THR A C 1
ATOM 613 O O . THR A 1 76 ? -7.823 0.899 -5.007 1.00 95.44 76 THR A O 1
ATOM 616 N N . ARG A 1 77 ? -9.223 -0.385 -3.833 1.00 95.81 77 ARG A N 1
ATOM 617 C CA . ARG A 1 77 ? -9.843 0.754 -3.132 1.00 95.81 77 ARG A CA 1
ATOM 618 C C . ARG A 1 77 ? -8.866 1.431 -2.174 1.00 95.81 77 ARG A C 1
ATOM 620 O O . ARG A 1 77 ? -8.915 2.652 -2.053 1.00 95.81 77 ARG A O 1
ATOM 627 N N . LEU A 1 78 ? -8.022 0.663 -1.483 1.00 96.19 78 LEU A N 1
ATOM 628 C CA . LEU A 1 78 ? -6.994 1.206 -0.600 1.00 96.19 78 LEU A CA 1
ATOM 629 C C . LEU A 1 78 ? -5.947 1.999 -1.392 1.00 96.19 78 LEU A C 1
ATOM 631 O O . LEU A 1 78 ? -5.664 3.135 -1.022 1.00 96.19 78 LEU A O 1
ATOM 635 N N . GLU A 1 79 ? -5.443 1.451 -2.500 1.00 97.38 79 GLU A N 1
ATOM 636 C CA . GLU A 1 79 ? -4.534 2.141 -3.426 1.00 97.38 79 GLU A CA 1
ATOM 637 C C . GLU A 1 79 ? -5.118 3.496 -3.832 1.00 97.38 79 GLU A C 1
ATOM 639 O O . GLU A 1 79 ? -4.546 4.528 -3.495 1.00 97.38 79 GLU A O 1
ATOM 644 N N . SER A 1 80 ? -6.322 3.519 -4.419 1.00 97.00 80 SER A N 1
ATOM 645 C CA . SER A 1 80 ? -6.967 4.762 -4.870 1.00 97.00 80 SER A CA 1
ATOM 646 C C . SER A 1 80 ? -7.208 5.791 -3.759 1.00 97.00 80 SER A C 1
ATOM 648 O O . SER A 1 80 ? -7.361 6.975 -4.044 1.00 97.00 80 SER A O 1
ATOM 650 N N . ARG A 1 81 ? -7.288 5.369 -2.491 1.00 96.38 81 ARG A N 1
ATOM 651 C CA . ARG A 1 81 ? -7.423 6.286 -1.347 1.00 96.38 81 ARG A CA 1
ATOM 652 C C . ARG A 1 81 ? -6.103 6.890 -0.905 1.00 96.38 81 ARG A C 1
ATOM 654 O O . ARG A 1 81 ? -6.110 7.992 -0.361 1.00 96.38 81 ARG A O 1
ATOM 661 N N . LEU A 1 82 ? -5.015 6.149 -1.081 1.00 96.88 82 LEU A N 1
ATOM 662 C CA . LEU A 1 82 ? -3.660 6.595 -0.787 1.00 96.88 82 LEU A CA 1
ATOM 663 C C . LEU A 1 82 ? -3.140 7.520 -1.890 1.00 96.88 82 LEU A C 1
ATOM 665 O O . LEU A 1 82 ? -2.471 8.506 -1.585 1.00 96.88 82 LEU A O 1
ATOM 669 N N . GLU A 1 83 ? -3.468 7.240 -3.152 1.00 96.81 83 GLU A N 1
ATOM 670 C CA . GLU A 1 83 ? -3.067 8.076 -4.285 1.00 96.81 83 GLU A CA 1
ATOM 671 C C . GLU A 1 83 ? -3.523 9.534 -4.101 1.00 96.81 83 GLU A C 1
ATOM 673 O O . GLU A 1 83 ? -4.665 9.843 -3.760 1.00 96.81 83 GLU A O 1
ATOM 678 N N . GLY A 1 84 ? -2.597 10.465 -4.313 1.00 94.88 84 GLY A N 1
ATOM 679 C CA . GLY A 1 84 ? -2.816 11.896 -4.142 1.00 94.88 84 GLY A CA 1
ATOM 680 C C . GLY A 1 84 ? -2.881 12.370 -2.689 1.00 94.88 84 GLY A C 1
ATOM 681 O O . GLY A 1 84 ? -3.163 13.550 -2.473 1.00 94.88 84 GLY A O 1
ATOM 682 N N . ARG A 1 85 ? -2.629 11.528 -1.682 1.00 96.06 85 ARG A N 1
ATOM 683 C CA . ARG A 1 85 ? -2.564 11.957 -0.274 1.00 96.06 85 ARG A CA 1
ATOM 684 C C . ARG A 1 85 ? -1.138 12.293 0.156 1.00 96.06 85 ARG A C 1
ATOM 686 O O . ARG A 1 85 ? -0.193 11.708 -0.371 1.00 96.06 85 ARG A O 1
ATOM 693 N N . PRO A 1 86 ? -0.945 13.220 1.110 1.00 94.56 86 PRO A N 1
ATOM 694 C CA . PRO A 1 86 ? 0.329 13.344 1.808 1.00 94.56 86 PRO A CA 1
ATOM 695 C C . PRO A 1 86 ? 0.747 11.991 2.387 1.00 94.56 86 PRO A C 1
ATOM 697 O O . PRO A 1 86 ? -0.086 11.266 2.934 1.00 94.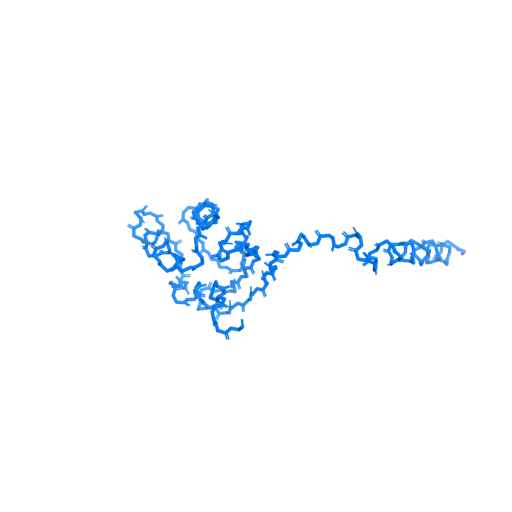56 86 PRO A O 1
ATOM 700 N N . THR A 1 87 ? 2.033 11.656 2.308 1.00 92.25 87 THR A N 1
ATOM 701 C CA . THR A 1 87 ? 2.574 10.411 2.886 1.00 92.25 87 THR A CA 1
ATOM 702 C C . THR A 1 87 ? 2.289 10.315 4.386 1.00 92.25 87 THR A C 1
ATOM 704 O O . THR A 1 87 ? 2.163 9.225 4.941 1.00 92.25 87 THR A O 1
ATOM 707 N N . GLU A 1 88 ? 2.119 11.461 5.043 1.00 92.94 88 GLU A N 1
ATOM 708 C CA . GLU A 1 88 ? 1.801 11.551 6.461 1.00 92.94 88 GLU A CA 1
ATOM 709 C C . GLU A 1 88 ? 0.382 11.116 6.826 1.00 92.94 88 GLU A C 1
ATOM 711 O O . GLU A 1 88 ? 0.163 10.690 7.958 1.00 92.94 88 GLU A O 1
ATOM 716 N N . GLU A 1 89 ? -0.556 11.172 5.876 1.00 95.44 89 GLU A N 1
ATOM 717 C CA . GLU A 1 89 ? -1.950 10.757 6.071 1.00 95.44 89 GLU A CA 1
ATOM 718 C C . GLU A 1 89 ? -2.144 9.240 5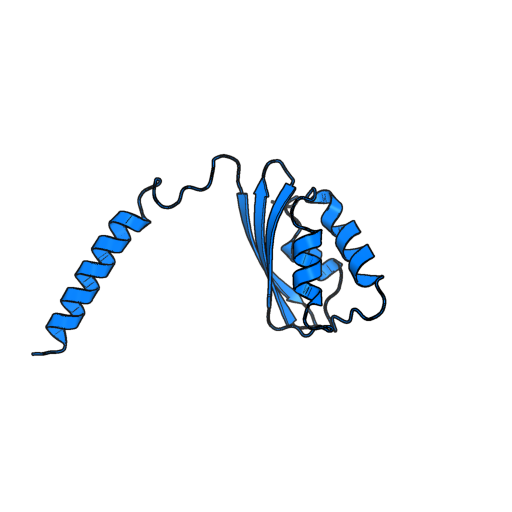.905 1.00 95.44 89 GLU A C 1
ATOM 720 O O . GLU A 1 89 ? -3.211 8.723 6.241 1.00 95.44 89 GLU A O 1
ATOM 725 N N . ALA A 1 90 ? -1.131 8.502 5.432 1.00 94.81 90 ALA A N 1
ATOM 726 C CA . ALA A 1 90 ? -1.229 7.058 5.205 1.00 94.81 90 ALA A CA 1
ATOM 727 C C . ALA A 1 90 ? -1.738 6.262 6.432 1.00 94.81 90 ALA A C 1
ATOM 729 O O . ALA A 1 90 ? -2.661 5.463 6.254 1.00 94.81 90 ALA A O 1
ATOM 730 N N . PRO A 1 91 ? -1.264 6.496 7.679 1.00 94.94 91 PRO A N 1
ATOM 731 C CA . PRO A 1 91 ? -1.794 5.810 8.863 1.00 94.94 91 PRO A CA 1
ATOM 732 C C . PRO A 1 91 ? -3.289 6.066 9.089 1.00 94.94 91 PRO A C 1
ATOM 734 O O . PRO A 1 91 ? -4.034 5.158 9.467 1.00 94.94 91 PRO A O 1
ATOM 737 N N . THR A 1 92 ? -3.746 7.298 8.843 1.00 96.12 92 THR A N 1
ATOM 738 C CA . THR A 1 92 ? -5.152 7.689 8.996 1.00 96.12 92 THR A CA 1
ATOM 739 C C . THR A 1 92 ? -6.017 7.016 7.938 1.00 96.12 92 THR A C 1
ATOM 741 O O . THR A 1 92 ? -7.055 6.451 8.278 1.00 96.12 92 THR A O 1
ATOM 744 N N . VAL A 1 93 ? -5.570 7.010 6.678 1.00 96.44 93 VAL A N 1
ATOM 745 C CA . VAL A 1 93 ? -6.264 6.332 5.571 1.00 96.44 93 VAL A CA 1
ATOM 746 C C . VAL A 1 93 ? -6.375 4.831 5.835 1.00 96.44 93 VAL A C 1
ATOM 748 O O . VAL A 1 93 ? -7.456 4.265 5.678 1.00 96.44 93 VAL A O 1
ATOM 751 N N . LEU A 1 94 ? -5.292 4.192 6.288 1.00 95.94 94 LEU A N 1
ATOM 752 C CA . LEU A 1 94 ? -5.286 2.773 6.652 1.00 95.94 94 LEU A CA 1
ATOM 753 C C . LEU A 1 94 ? -6.257 2.488 7.798 1.00 95.94 94 LEU A C 1
ATOM 755 O O . LEU A 1 94 ? -7.069 1.574 7.705 1.00 95.94 94 LEU A O 1
ATOM 759 N N . THR A 1 95 ? -6.226 3.291 8.860 1.00 95.25 95 THR A N 1
ATOM 760 C CA . THR A 1 95 ? -7.122 3.103 10.010 1.00 95.25 95 THR A CA 1
ATOM 761 C C . THR A 1 95 ? -8.590 3.235 9.604 1.00 95.25 95 THR A C 1
ATOM 763 O O . THR A 1 95 ? -9.410 2.398 9.974 1.00 95.25 95 THR A O 1
ATOM 766 N N . GLN A 1 96 ? -8.921 4.237 8.783 1.00 95.31 96 GLN A N 1
ATOM 767 C CA . GLN A 1 96 ? -10.271 4.404 8.241 1.00 95.31 96 GLN A CA 1
ATOM 768 C C . GLN A 1 96 ? -10.676 3.224 7.356 1.00 95.31 96 GLN A C 1
ATOM 770 O O . GLN A 1 96 ? -11.794 2.731 7.465 1.00 95.31 96 GLN A O 1
ATOM 775 N N . PHE A 1 97 ? -9.767 2.739 6.512 1.00 94.94 97 PHE A N 1
ATOM 776 C CA . PHE A 1 97 ? -10.014 1.599 5.636 1.00 94.94 97 PHE A CA 1
ATOM 777 C C . PHE A 1 97 ? -10.321 0.306 6.409 1.00 94.94 97 PHE A C 1
ATOM 779 O O . PHE A 1 97 ? -11.237 -0.419 6.035 1.00 94.94 97 PHE A O 1
ATOM 786 N N . TYR A 1 98 ? -9.618 0.047 7.514 1.00 92.12 98 TYR A N 1
ATOM 787 C CA . TYR A 1 98 ? -9.896 -1.101 8.388 1.00 92.12 98 TYR A CA 1
ATOM 788 C C . TYR A 1 98 ? -11.163 -0.932 9.239 1.00 92.12 98 TYR A C 1
ATOM 790 O O . TYR A 1 98 ? -11.691 -1.923 9.733 1.00 92.12 98 TYR A O 1
ATOM 798 N N . SER A 1 99 ? -11.650 0.299 9.427 1.00 92.25 99 SER A N 1
ATOM 799 C CA . SER A 1 99 ? -12.917 0.555 10.126 1.00 92.25 99 SER A CA 1
ATOM 800 C C . SER A 1 99 ? -14.155 0.347 9.247 1.00 92.25 99 SER A C 1
ATOM 802 O O . SER A 1 99 ? -15.274 0.396 9.750 1.00 92.25 99 SER A O 1
ATOM 804 N N . GLU A 1 100 ? -13.974 0.127 7.941 1.00 91.44 100 GLU A N 1
ATOM 805 C CA . GLU A 1 100 ? -15.087 -0.133 7.033 1.00 91.44 100 GLU A CA 1
ATOM 806 C C . GLU A 1 100 ? -15.655 -1.536 7.223 1.00 91.44 100 GLU A C 1
ATOM 808 O O . GLU A 1 100 ? -14.925 -2.529 7.229 1.00 91.44 100 GLU A O 1
ATOM 813 N N . GLU A 1 101 ? -16.980 -1.623 7.311 1.00 85.44 101 GLU A N 1
ATOM 814 C CA . GLU A 1 101 ? -17.663 -2.907 7.399 1.00 85.44 101 GLU A CA 1
ATOM 815 C C . GLU A 1 101 ? -17.385 -3.775 6.162 1.00 85.44 101 GLU A C 1
ATOM 817 O O . GLU A 1 101 ? -17.457 -3.322 5.017 1.00 85.44 101 GLU A O 1
ATOM 822 N N . GLY A 1 102 ? -17.078 -5.052 6.405 1.00 87.12 102 GLY A N 1
ATOM 823 C CA . GLY A 1 102 ? -16.877 -6.055 5.358 1.00 87.12 102 GLY A CA 1
ATOM 824 C C . GLY A 1 102 ? -15.488 -6.074 4.717 1.00 87.12 102 GLY A C 1
ATOM 825 O O . GLY A 1 102 ? -15.287 -6.840 3.775 1.00 87.12 102 GLY A O 1
ATOM 826 N N . ILE A 1 103 ? -14.533 -5.268 5.199 1.00 92.62 103 ILE A N 1
ATOM 827 C CA . ILE A 1 103 ? -13.122 -5.402 4.822 1.00 92.62 103 ILE A CA 1
ATOM 828 C C . ILE A 1 103 ? -12.443 -6.430 5.726 1.00 92.62 103 ILE A C 1
ATOM 830 O O . ILE A 1 103 ? -12.354 -6.257 6.939 1.00 92.62 103 ILE A O 1
ATOM 834 N N . GLU A 1 104 ? -11.886 -7.471 5.117 1.00 92.56 104 GLU A N 1
ATOM 835 C CA . GLU A 1 104 ? -11.106 -8.488 5.812 1.00 92.56 104 GLU A CA 1
ATOM 836 C C . GLU A 1 104 ? -9.748 -8.654 5.139 1.00 92.56 104 GLU A C 1
ATOM 838 O O . GLU A 1 104 ? -9.668 -8.960 3.951 1.00 92.56 104 GLU A O 1
ATOM 843 N N . ILE A 1 105 ? -8.669 -8.475 5.905 1.00 94.56 105 ILE A N 1
ATOM 844 C CA . ILE A 1 105 ? -7.296 -8.760 5.467 1.00 94.56 105 ILE A CA 1
ATOM 845 C C . ILE A 1 105 ? -6.599 -9.584 6.563 1.00 94.56 105 ILE A C 1
ATOM 847 O O . ILE A 1 105 ? -5.938 -9.025 7.446 1.00 94.56 105 ILE A O 1
ATOM 851 N N . PRO A 1 106 ? -6.785 -10.916 6.578 1.00 94.19 106 PRO A N 1
ATOM 852 C CA . PRO A 1 106 ? -6.284 -11.765 7.652 1.00 94.19 106 PRO A CA 1
ATOM 853 C C . PRO A 1 106 ? -4.760 -11.710 7.793 1.00 94.19 106 PRO A C 1
ATOM 855 O O . PRO A 1 106 ? -4.011 -11.927 6.845 1.00 94.19 106 PRO A O 1
ATOM 858 N N . GLY A 1 107 ? -4.288 -11.459 9.016 1.00 94.44 107 GLY A N 1
ATOM 859 C CA . GLY A 1 107 ? -2.861 -11.500 9.348 1.00 94.44 107 GLY A CA 1
ATOM 860 C C . GLY A 1 107 ? -2.032 -10.309 8.855 1.00 94.44 107 GLY A C 1
ATOM 861 O O . GLY A 1 107 ? -0.822 -10.320 9.079 1.00 94.44 107 GLY A O 1
ATOM 862 N N . ILE A 1 108 ? -2.658 -9.295 8.249 1.00 96.44 108 ILE A N 1
ATOM 863 C CA . ILE A 1 108 ? -2.022 -8.021 7.898 1.00 96.44 108 ILE A CA 1
ATOM 864 C C . ILE A 1 108 ? -2.637 -6.905 8.743 1.00 96.44 108 ILE A C 1
ATOM 866 O O . ILE A 1 108 ? -3.858 -6.726 8.742 1.00 96.44 108 ILE A O 1
ATOM 870 N N . LYS A 1 109 ? -1.806 -6.146 9.460 1.00 95.06 109 LYS A N 1
ATOM 871 C CA . LYS A 1 109 ? -2.235 -5.006 10.283 1.00 95.06 109 LYS A CA 1
ATOM 872 C C . LYS A 1 109 ? -1.781 -3.674 9.689 1.00 95.06 109 LYS A C 1
ATOM 874 O O . LYS A 1 109 ? -0.913 -3.631 8.823 1.00 95.06 109 LYS A O 1
ATOM 879 N N . VAL A 1 110 ? -2.324 -2.573 10.213 1.00 95.12 110 VAL A N 1
ATOM 880 C CA . VAL A 1 110 ? -1.880 -1.205 9.875 1.00 95.12 110 VAL A CA 1
ATOM 881 C C . VAL A 1 110 ? -0.364 -1.059 10.039 1.00 95.12 110 VAL A C 1
ATOM 883 O O . VAL A 1 110 ? 0.291 -0.525 9.150 1.00 95.12 110 VAL A O 1
ATOM 886 N N . ASP A 1 111 ? 0.209 -1.615 11.108 1.00 95.12 111 ASP A N 1
ATOM 887 C CA . ASP A 1 111 ? 1.656 -1.573 11.345 1.00 95.12 111 ASP A CA 1
ATOM 888 C C . ASP A 1 111 ? 2.465 -2.257 10.235 1.00 95.12 111 ASP A C 1
ATOM 890 O O . ASP A 1 111 ? 3.544 -1.780 9.896 1.00 95.12 111 ASP A O 1
ATOM 894 N N . ASP A 1 112 ? 1.947 -3.339 9.642 1.00 96.31 112 ASP A N 1
ATOM 895 C CA . ASP A 1 112 ? 2.599 -4.040 8.530 1.00 96.31 112 ASP A CA 1
ATOM 896 C C . ASP A 1 112 ? 2.583 -3.192 7.252 1.00 96.31 112 ASP A C 1
ATOM 898 O O . ASP A 1 112 ? 3.593 -3.103 6.556 1.00 96.31 112 ASP A O 1
ATOM 902 N N . TRP A 1 113 ? 1.470 -2.508 6.969 1.00 95.94 113 TRP A N 1
ATOM 903 C CA . TRP A 1 113 ? 1.389 -1.551 5.862 1.00 95.94 113 TRP A CA 1
ATOM 904 C C . TRP A 1 113 ? 2.348 -0.377 6.051 1.00 95.94 113 TRP A C 1
ATOM 906 O O . TRP A 1 113 ? 2.996 0.062 5.102 1.00 95.94 113 TRP A O 1
ATOM 916 N N . MET A 1 114 ? 2.501 0.103 7.286 1.00 95.00 114 MET A N 1
ATOM 917 C CA . MET A 1 114 ? 3.438 1.182 7.587 1.00 95.00 114 MET A CA 1
ATOM 918 C C . MET A 1 114 ? 4.901 0.775 7.379 1.00 95.00 114 MET A C 1
ATOM 920 O O . MET A 1 114 ? 5.709 1.639 7.056 1.00 95.00 114 MET A O 1
ATOM 924 N N . LYS A 1 115 ? 5.253 -0.519 7.461 1.00 95.19 115 LYS A N 1
ATOM 925 C CA . LYS A 1 115 ? 6.611 -0.986 7.117 1.00 95.19 115 LYS A CA 1
ATOM 926 C C . LYS A 1 115 ? 6.976 -0.760 5.653 1.00 95.19 115 LYS A C 1
ATOM 928 O O . LYS A 1 115 ? 8.159 -0.625 5.363 1.00 95.19 115 LYS A O 1
ATOM 933 N N . VAL A 1 116 ? 5.989 -0.709 4.757 1.00 94.38 116 VAL A N 1
ATOM 934 C CA . VAL A 1 116 ? 6.215 -0.503 3.317 1.00 94.38 116 VAL A CA 1
ATOM 935 C C . VAL A 1 116 ? 5.849 0.903 2.837 1.00 94.38 116 VAL A C 1
ATOM 937 O O . VAL A 1 116 ? 6.348 1.324 1.801 1.00 94.38 116 VAL A O 1
ATOM 940 N N . LEU A 1 117 ? 5.015 1.644 3.576 1.00 93.44 117 LEU A N 1
ATOM 941 C CA . LEU A 1 117 ? 4.566 2.995 3.204 1.00 93.44 117 LEU A CA 1
ATOM 942 C C . LEU A 1 117 ? 5.324 4.131 3.910 1.00 93.44 117 LEU A C 1
ATOM 944 O O . LEU A 1 117 ? 5.239 5.277 3.466 1.00 93.44 117 LEU A O 1
ATOM 948 N N . ASP A 1 118 ? 6.056 3.857 4.996 1.00 88.69 118 ASP A N 1
ATOM 949 C CA . ASP A 1 118 ? 6.819 4.897 5.687 1.00 88.69 118 ASP A CA 1
ATOM 950 C C . ASP A 1 118 ? 8.091 5.279 4.916 1.00 88.69 118 ASP A C 1
ATOM 952 O O . ASP A 1 118 ? 9.035 4.502 4.759 1.00 88.69 118 ASP A O 1
ATOM 956 N N . VAL A 1 119 ? 8.113 6.528 4.456 1.00 78.19 119 VAL A N 1
ATOM 957 C CA . VAL A 1 119 ? 9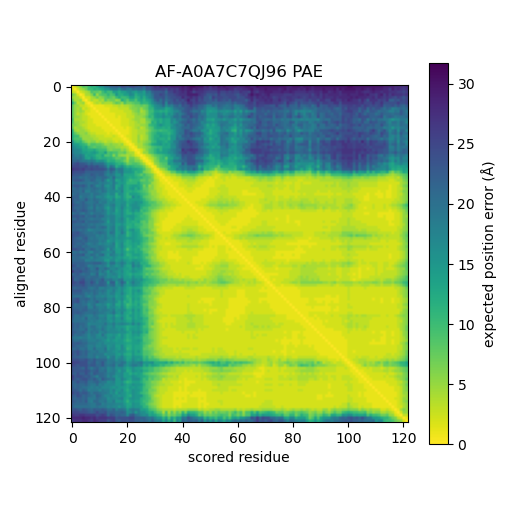.237 7.154 3.753 1.00 78.19 119 VAL A CA 1
ATOM 958 C C . VAL A 1 119 ? 10.073 8.074 4.645 1.00 78.19 119 VAL A C 1
ATOM 960 O O . VAL A 1 119 ? 11.092 8.570 4.173 1.00 78.19 119 VAL A O 1
ATOM 963 N N . ARG A 1 120 ? 9.684 8.313 5.909 1.00 65.19 120 ARG A N 1
ATOM 964 C CA . ARG A 1 120 ? 10.363 9.269 6.812 1.00 65.19 120 ARG A CA 1
ATOM 965 C C . ARG A 1 120 ? 11.619 8.703 7.473 1.00 65.19 120 ARG A C 1
ATOM 967 O O . ARG A 1 120 ? 12.452 9.467 7.945 1.00 65.19 120 ARG A O 1
ATOM 974 N N . GLY A 1 121 ? 11.763 7.381 7.507 1.00 54.06 121 GLY A N 1
ATOM 975 C CA . GLY A 1 121 ? 12.914 6.708 8.108 1.00 54.06 121 GLY A CA 1
ATOM 976 C C . GLY A 1 121 ? 14.162 6.607 7.222 1.00 54.06 121 GLY A C 1
ATOM 977 O O . GLY A 1 121 ? 15.082 5.890 7.617 1.00 54.06 121 GLY A O 1
ATOM 978 N N . ARG A 1 122 ? 14.191 7.229 6.029 1.00 46.06 122 ARG A N 1
ATOM 979 C CA . ARG A 1 122 ? 15.266 7.048 5.031 1.00 46.06 122 ARG A CA 1
ATOM 980 C C . ARG A 1 122 ? 15.579 8.282 4.193 1.00 46.06 122 ARG A C 1
ATOM 982 O O . ARG A 1 122 ? 14.658 8.774 3.498 1.00 46.06 122 ARG A O 1
#

Nearest PDB structures (foldseek):
  3r07-assembly1_C  TM=9.565E-01  e=1.256E-08  Thermoplasma acidophilum DSM 1728
  5ij6-assembly1_A  TM=7.523E-01  e=2.692E-04  Enterococcus faecalis V583
  2e5a-assembly1_A  TM=6.948E-01  e=1.253E-02  Bos taurus
  3a7a-assembly1_A  TM=5.681E-01  e=2.353E-03  Escherichia coli K-12
  6jzv-assembly4_D  TM=5.292E-01  e=1.418E-02  Bacillus subtilis subsp. subtilis str. 168

Solvent-accessible surface area (backbone atoms only — not comparable to full-atom values): 6958 Å² total; per-residue (Å²): 121,80,64,61,60,51,52,51,54,48,50,53,51,51,51,54,46,47,62,50,74,68,36,72,81,65,64,67,66,58,88,69,52,47,79,46,78,29,73,40,81,46,86,30,29,39,42,33,30,42,31,33,34,42,91,66,19,28,38,64,52,44,77,48,65,71,51,58,64,35,51,95,56,47,65,61,54,49,29,65,65,45,35,75,29,49,54,84,47,45,68,58,54,46,54,54,56,66,67,39,88,78,57,44,47,63,55,59,52,67,70,52,54,44,71,42,61,63,65,85,88,112

Radius of gyration: 19.53 Å; Cα contacts (8 Å, |Δi|>4): 163; chains: 1; bounding box: 41×41×49 Å